Protein AF-A0A424Y226-F1 (afdb_monomer)

Radius of gyration: 17.19 Å; Cα contacts (8 Å, |Δi|>4): 35; chains: 1; bounding box: 28×32×53 Å

Solvent-accessible surface area (backbone atoms only — not comparable to full-atom values): 6488 Å² total; per-residue (Å²): 134,85,90,75,98,47,66,68,62,41,48,53,54,48,52,51,53,62,55,40,78,81,41,92,76,88,84,87,88,82,77,69,88,88,76,45,65,72,56,53,54,52,61,63,42,63,90,48,94,68,86,83,84,81,91,67,102,63,60,67,63,61,50,50,53,53,49,51,53,50,46,29,70,65,66,75,46,83,79,87,80,79,86,47,79,74,65,61,64,64,70,77,73,72,133

pLDDT: mean 81.97, std 15.67, range [35.91, 94.5]

Sequence (95 aa):
MRFYDREVELKILKDMRLQSSHKSRMTFIVGRRRVGKTRLIKEAFSSDNLVYFFVAKKNENLLCEEYCSINEESLGAKIVGQLSSDSLSGMNMFS

Mean predicted aligned error: 8.94 Å

Structure (mmCIF, N/CA/C/O backbone):
data_AF-A0A424Y226-F1
#
_entry.id   AF-A0A424Y226-F1
#
loop_
_atom_site.group_PDB
_atom_site.id
_atom_site.type_symbol
_atom_site.label_atom_id
_atom_site.label_alt_id
_atom_site.label_comp_id
_atom_site.label_asym_id
_atom_site.label_entity_id
_atom_site.label_seq_id
_atom_site.pdbx_PDB_ins_code
_atom_site.Cartn_x
_atom_site.Cartn_y
_atom_site.Cartn_z
_atom_site.occupancy
_atom_site.B_iso_or_equiv
_atom_site.auth_seq_id
_atom_site.auth_comp_id
_atom_site.auth_asym_id
_atom_site.auth_atom_id
_atom_site.pdbx_PDB_model_num
ATOM 1 N N . MET A 1 1 ? -6.006 5.205 -18.803 1.00 55.44 1 MET A N 1
ATOM 2 C CA . MET A 1 1 ? -4.603 5.687 -18.864 1.00 55.44 1 MET A CA 1
ATOM 3 C C . MET A 1 1 ? -3.683 4.540 -18.462 1.00 55.44 1 MET A C 1
ATOM 5 O O . MET A 1 1 ? -3.760 4.130 -17.310 1.00 55.44 1 MET A O 1
ATOM 9 N N . ARG A 1 2 ? -2.880 3.989 -19.381 1.00 65.06 2 ARG A N 1
ATOM 10 C CA . ARG A 1 2 ? -2.006 2.831 -19.099 1.00 65.06 2 ARG A CA 1
ATOM 11 C C . ARG A 1 2 ? -0.857 3.225 -18.153 1.00 65.06 2 ARG A C 1
ATOM 13 O O . ARG A 1 2 ? -0.433 4.381 -18.160 1.00 65.06 2 ARG A O 1
ATOM 20 N N . PHE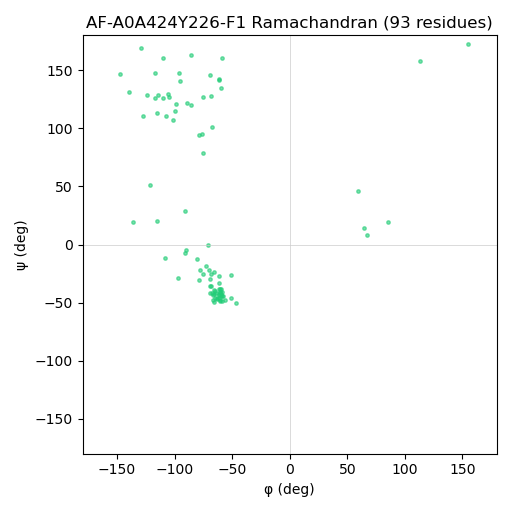 A 1 3 ? -0.437 2.303 -17.290 1.00 74.25 3 PHE A N 1
ATOM 21 C CA . PHE A 1 3 ? 0.723 2.454 -16.410 1.00 74.25 3 PHE A CA 1
ATOM 22 C C . PHE A 1 3 ? 1.959 2.018 -17.205 1.00 74.25 3 PHE A C 1
ATOM 24 O O . PHE A 1 3 ? 1.971 0.909 -17.726 1.00 74.25 3 PHE A O 1
ATOM 31 N N . TYR A 1 4 ? 2.934 2.907 -17.393 1.00 76.62 4 TYR A N 1
ATOM 32 C CA . TYR A 1 4 ? 4.082 2.667 -18.274 1.00 76.62 4 TYR A CA 1
ATOM 33 C C . TYR A 1 4 ? 5.387 2.655 -17.480 1.00 76.62 4 TYR A C 1
ATOM 35 O O . TYR A 1 4 ? 5.525 3.424 -16.527 1.00 76.62 4 TYR A O 1
ATOM 43 N N . ASP A 1 5 ? 6.339 1.844 -17.946 1.00 78.31 5 ASP A N 1
ATOM 44 C CA . ASP A 1 5 ? 7.773 1.946 -17.642 1.00 78.31 5 ASP A CA 1
ATOM 45 C C . ASP A 1 5 ? 8.135 1.844 -16.147 1.00 78.31 5 ASP A C 1
ATOM 47 O O . ASP A 1 5 ? 8.870 2.656 -15.586 1.00 78.31 5 ASP A O 1
ATOM 51 N N . ARG A 1 6 ? 7.539 0.854 -15.471 1.00 88.62 6 ARG A N 1
ATOM 52 C CA . ARG A 1 6 ? 7.740 0.568 -14.036 1.00 88.62 6 ARG A CA 1
ATOM 53 C C . ARG A 1 6 ? 7.909 -0.922 -13.737 1.00 88.62 6 ARG A C 1
ATOM 55 O O . ARG A 1 6 ? 7.697 -1.362 -12.611 1.00 88.62 6 ARG A O 1
ATOM 62 N N . GLU A 1 7 ? 8.250 -1.712 -14.753 1.00 90.56 7 GLU A N 1
ATOM 63 C CA . GLU A 1 7 ? 8.337 -3.175 -14.654 1.00 90.56 7 GLU A CA 1
ATOM 64 C C . GLU A 1 7 ? 9.360 -3.622 -13.604 1.00 90.56 7 GLU A C 1
ATOM 66 O O . GLU A 1 7 ? 9.119 -4.564 -12.847 1.00 90.56 7 GLU A O 1
ATOM 71 N N . VAL A 1 8 ? 10.486 -2.908 -13.510 1.00 92.50 8 VAL A N 1
ATOM 72 C CA . VAL A 1 8 ? 11.540 -3.200 -12.533 1.00 92.50 8 VAL A CA 1
ATOM 73 C C . VAL A 1 8 ? 11.034 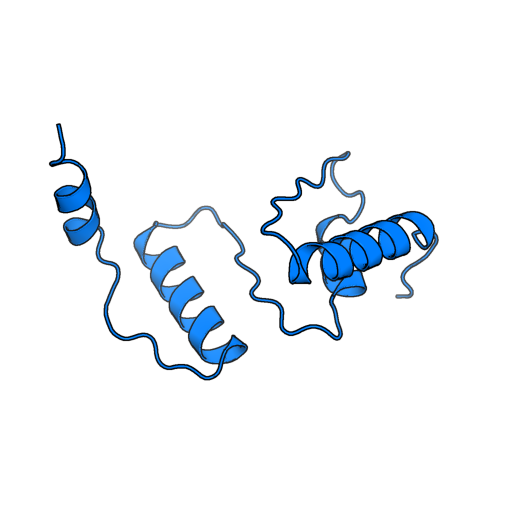-2.960 -11.113 1.00 92.50 8 VAL A C 1
ATOM 75 O O . VAL A 1 8 ? 11.156 -3.836 -10.259 1.00 92.50 8 VAL A O 1
ATOM 78 N N . GLU A 1 9 ? 10.424 -1.805 -10.850 1.00 93.62 9 GLU A N 1
ATOM 79 C CA . GLU A 1 9 ? 9.892 -1.482 -9.529 1.00 93.62 9 GLU A CA 1
ATOM 80 C C . GLU A 1 9 ? 8.730 -2.405 -9.139 1.00 93.62 9 GLU A C 1
ATOM 82 O O . GLU A 1 9 ? 8.659 -2.848 -7.993 1.00 93.62 9 GLU A O 1
ATOM 87 N N . LEU A 1 10 ? 7.850 -2.750 -10.086 1.00 93.19 10 LEU A N 1
ATOM 88 C CA . LEU A 1 10 ? 6.770 -3.715 -9.868 1.00 93.19 10 LEU A CA 1
ATOM 89 C C . LEU A 1 10 ? 7.316 -5.097 -9.496 1.00 93.19 10 LEU A C 1
ATOM 91 O O . LEU A 1 10 ? 6.806 -5.720 -8.564 1.00 93.19 10 LEU A O 1
ATOM 95 N N . LYS A 1 11 ? 8.366 -5.566 -10.180 1.00 94.25 11 LYS A N 1
ATOM 96 C CA . LYS A 1 11 ? 9.023 -6.836 -9.855 1.00 94.25 11 LYS A CA 1
ATOM 97 C C . LYS A 1 11 ? 9.594 -6.821 -8.437 1.00 94.25 11 LYS A C 1
ATOM 99 O O . LYS A 1 11 ? 9.314 -7.730 -7.664 1.00 94.25 11 LYS A O 1
ATOM 104 N N . ILE A 1 12 ? 10.309 -5.755 -8.070 1.00 94.50 12 ILE A N 1
ATOM 105 C CA . ILE A 1 12 ? 10.871 -5.593 -6.721 1.00 94.50 12 ILE A CA 1
ATOM 106 C C . ILE A 1 12 ? 9.768 -5.652 -5.654 1.00 94.50 12 ILE A C 1
ATOM 108 O O . ILE A 1 12 ? 9.923 -6.337 -4.645 1.00 94.50 12 ILE A O 1
ATOM 112 N N . LEU A 1 13 ? 8.640 -4.969 -5.874 1.00 94.19 13 LEU A N 1
ATOM 113 C CA . LEU A 1 13 ? 7.516 -4.967 -4.932 1.00 94.19 13 LEU A CA 1
ATOM 114 C C . LEU A 1 13 ? 6.871 -6.353 -4.783 1.00 94.19 13 LEU A C 1
ATOM 116 O O . LEU A 1 13 ? 6.549 -6.756 -3.662 1.00 94.19 13 LEU A O 1
ATOM 120 N N . LYS A 1 14 ? 6.729 -7.107 -5.880 1.00 92.25 14 LYS A N 1
ATOM 121 C CA . LYS A 1 14 ? 6.219 -8.488 -5.852 1.00 92.25 14 LYS A CA 1
ATOM 122 C C . LYS A 1 14 ? 7.165 -9.433 -5.109 1.00 92.25 14 LYS A C 1
ATOM 124 O O . LYS A 1 14 ? 6.715 -10.212 -4.271 1.00 92.25 14 LYS A O 1
ATOM 129 N N . ASP A 1 15 ? 8.470 -9.309 -5.336 1.00 93.12 15 ASP A N 1
ATOM 130 C CA . ASP A 1 15 ? 9.478 -10.111 -4.637 1.00 93.12 15 ASP A CA 1
ATOM 131 C C . ASP A 1 15 ? 9.486 -9.803 -3.130 1.00 93.12 15 ASP A C 1
ATOM 133 O O . ASP A 1 15 ? 9.534 -10.712 -2.300 1.00 93.12 15 ASP A O 1
ATOM 137 N N . MET A 1 16 ? 9.366 -8.525 -2.748 1.00 92.56 16 MET A N 1
ATOM 138 C CA . MET A 1 16 ? 9.234 -8.121 -1.342 1.00 92.56 16 MET A CA 1
ATOM 139 C C . MET A 1 16 ? 7.986 -8.718 -0.684 1.00 92.56 16 MET A C 1
ATOM 141 O O . MET A 1 16 ? 8.063 -9.167 0.462 1.00 92.56 16 MET A O 1
ATOM 145 N N . ARG A 1 17 ? 6.854 -8.760 -1.399 1.00 91.06 17 ARG A N 1
ATOM 146 C CA . ARG A 1 17 ? 5.620 -9.388 -0.911 1.00 91.06 17 ARG A CA 1
ATOM 147 C C . ARG A 1 17 ? 5.803 -10.881 -0.684 1.00 91.06 17 ARG A C 1
ATOM 149 O O . ARG A 1 17 ? 5.448 -11.360 0.391 1.00 91.06 17 ARG A O 1
ATOM 156 N N . LEU A 1 18 ? 6.412 -11.597 -1.627 1.00 91.50 18 LEU A N 1
ATOM 157 C CA . LEU A 1 18 ? 6.712 -13.018 -1.447 1.00 91.50 18 LEU A CA 1
ATOM 158 C C . LEU A 1 18 ? 7.620 -13.241 -0.232 1.00 91.50 18 LEU A C 1
ATOM 160 O O . LEU A 1 18 ? 7.378 -14.120 0.581 1.00 91.50 18 LEU A O 1
ATOM 164 N N . GLN A 1 19 ? 8.634 -12.401 -0.044 1.00 91.31 19 GLN A N 1
ATOM 165 C CA . GLN A 1 19 ? 9.530 -12.522 1.107 1.00 91.31 19 GLN A CA 1
ATOM 166 C C . GLN A 1 19 ? 8.840 -12.192 2.442 1.00 91.31 19 GLN A C 1
ATOM 168 O O . GLN A 1 19 ? 9.276 -12.671 3.489 1.00 91.31 19 GLN A O 1
ATOM 173 N N . SER A 1 20 ? 7.777 -11.383 2.422 1.00 91.06 20 SER A N 1
ATOM 174 C CA . SER A 1 20 ? 7.026 -11.005 3.625 1.00 91.06 20 SER A CA 1
ATOM 175 C C . SER A 1 20 ? 6.160 -12.135 4.198 1.00 91.06 20 SER A C 1
ATOM 177 O O . SER A 1 20 ? 5.817 -12.087 5.375 1.00 91.06 20 SER A O 1
ATOM 179 N N . SER A 1 21 ? 5.856 -13.185 3.419 1.00 88.62 21 SER A N 1
ATOM 180 C CA . SER A 1 21 ? 5.123 -14.355 3.932 1.00 88.62 21 SER A CA 1
ATOM 181 C C . SER A 1 21 ? 5.957 -15.204 4.895 1.00 88.62 21 SER A C 1
ATOM 183 O O . SER A 1 21 ? 5.402 -15.946 5.699 1.00 88.62 21 SER A O 1
ATOM 185 N N . HIS A 1 22 ? 7.287 -15.103 4.822 1.00 92.00 22 HIS A N 1
ATOM 186 C CA . HIS A 1 22 ? 8.198 -15.888 5.653 1.00 92.00 22 HIS A CA 1
ATOM 187 C C . HIS A 1 22 ? 8.690 -15.129 6.887 1.00 92.00 22 HIS A C 1
ATOM 189 O O . HIS A 1 22 ? 9.030 -15.749 7.893 1.00 92.00 22 HIS A O 1
ATOM 195 N N . LYS A 1 23 ? 8.78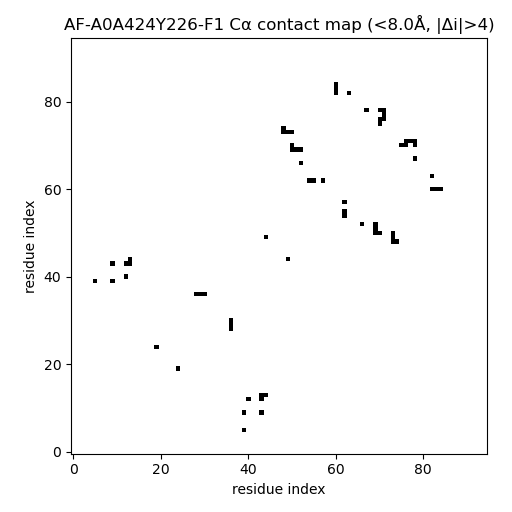3 -13.795 6.812 1.00 92.00 23 LYS A N 1
ATOM 196 C CA . LYS A 1 23 ? 9.260 -12.927 7.898 1.00 92.00 23 LYS A CA 1
ATOM 197 C C . LYS A 1 23 ? 8.541 -11.585 7.847 1.00 92.00 23 LYS A C 1
ATOM 199 O O . LYS A 1 23 ? 8.278 -11.079 6.762 1.00 92.00 23 LYS A O 1
ATOM 204 N N . SER A 1 24 ? 8.307 -10.975 9.011 1.00 90.31 24 SER A N 1
ATOM 205 C CA . SER A 1 24 ? 7.788 -9.604 9.080 1.00 90.31 24 SER A CA 1
ATOM 206 C C . SER A 1 24 ? 8.749 -8.629 8.394 1.00 90.31 24 SER A C 1
ATOM 208 O O . SER A 1 24 ? 9.968 -8.711 8.577 1.00 90.31 24 SER A O 1
ATOM 210 N N . ARG A 1 25 ? 8.207 -7.722 7.574 1.00 89.69 25 ARG A N 1
ATOM 211 C CA . ARG A 1 25 ? 8.983 -6.747 6.800 1.00 89.69 25 ARG A CA 1
ATOM 212 C C . ARG A 1 25 ? 8.300 -5.392 6.792 1.00 89.69 25 ARG A C 1
ATOM 214 O O . ARG A 1 25 ? 7.135 -5.277 6.428 1.00 89.69 25 ARG A O 1
ATOM 221 N N . MET A 1 26 ? 9.077 -4.358 7.089 1.00 92.69 26 MET A N 1
ATOM 222 C CA . MET A 1 26 ? 8.689 -2.967 6.896 1.00 92.69 26 MET A CA 1
ATOM 223 C C . MET A 1 26 ? 9.433 -2.408 5.681 1.00 92.69 26 MET A C 1
ATOM 225 O O . MET A 1 26 ? 10.651 -2.551 5.584 1.00 92.69 26 MET A O 1
ATOM 229 N N . THR A 1 27 ? 8.709 -1.788 4.748 1.00 92.06 27 THR A N 1
ATOM 230 C CA . THR A 1 27 ? 9.285 -1.237 3.511 1.00 92.06 27 THR A CA 1
ATOM 231 C C . THR A 1 27 ? 8.956 0.242 3.390 1.00 92.06 27 THR A C 1
ATOM 233 O O . THR A 1 27 ? 7.793 0.633 3.455 1.00 92.06 27 THR A O 1
ATOM 236 N N . PHE A 1 28 ? 9.980 1.059 3.154 1.00 93.12 28 PHE A N 1
ATOM 237 C CA . PHE A 1 28 ? 9.830 2.488 2.897 1.00 93.12 28 PHE A CA 1
ATOM 238 C C . PHE A 1 28 ? 10.032 2.773 1.410 1.00 93.12 28 PHE A C 1
ATOM 240 O O . PHE A 1 28 ? 11.056 2.411 0.835 1.00 93.12 28 PHE A O 1
ATOM 247 N N . ILE A 1 29 ? 9.068 3.452 0.785 1.00 92.25 29 ILE A N 1
ATOM 248 C CA . ILE A 1 29 ? 9.138 3.826 -0.632 1.00 92.25 29 ILE A CA 1
ATOM 249 C C . ILE A 1 29 ? 9.378 5.329 -0.731 1.00 92.25 29 ILE A C 1
ATOM 251 O O . ILE A 1 29 ? 8.505 6.147 -0.428 1.00 92.25 29 ILE A O 1
ATOM 255 N N . VAL A 1 30 ? 10.572 5.697 -1.187 1.00 93.38 30 VAL A N 1
ATOM 256 C CA . VAL A 1 30 ? 11.031 7.086 -1.292 1.00 93.38 30 VAL A CA 1
ATOM 257 C C . VAL A 1 30 ? 11.138 7.534 -2.749 1.00 93.38 30 VAL A C 1
ATOM 259 O O . VAL A 1 30 ? 11.166 6.729 -3.673 1.00 93.38 30 VAL A O 1
ATOM 262 N N . GLY A 1 31 ? 11.147 8.848 -2.978 1.00 93.12 31 GLY A N 1
ATOM 263 C CA . GLY A 1 31 ? 11.312 9.424 -4.315 1.00 93.12 31 GLY A CA 1
ATOM 264 C C . GLY A 1 31 ? 10.707 10.818 -4.435 1.00 93.12 31 GLY A C 1
ATOM 265 O O . GLY A 1 31 ? 9.984 11.274 -3.543 1.00 93.12 31 GLY A O 1
ATOM 266 N N . ARG A 1 32 ? 10.948 11.489 -5.567 1.00 92.94 32 ARG A N 1
ATOM 267 C CA . ARG A 1 32 ? 10.512 12.875 -5.819 1.00 92.94 32 ARG A CA 1
ATOM 268 C C . ARG A 1 32 ? 8.986 13.045 -5.719 1.00 92.94 32 ARG A C 1
ATOM 270 O O . ARG A 1 32 ? 8.201 12.091 -5.795 1.00 92.94 32 ARG A O 1
ATOM 277 N N . ARG A 1 33 ? 8.534 14.288 -5.535 1.00 91.00 33 ARG A N 1
ATOM 278 C CA . ARG A 1 33 ? 7.103 14.632 -5.567 1.00 91.00 33 ARG A CA 1
ATOM 279 C C . ARG A 1 33 ? 6.532 14.304 -6.959 1.00 91.00 33 ARG A C 1
ATOM 281 O O . ARG A 1 33 ? 7.208 14.504 -7.956 1.00 91.00 33 ARG A O 1
ATOM 288 N N . ARG A 1 34 ? 5.290 13.806 -7.017 1.00 88.31 34 ARG A N 1
ATOM 289 C CA . ARG A 1 34 ? 4.530 13.474 -8.250 1.00 88.31 34 ARG A CA 1
ATOM 290 C C . ARG A 1 34 ? 5.036 12.316 -9.127 1.00 88.31 34 ARG A C 1
ATOM 292 O O . ARG A 1 34 ? 4.423 12.059 -10.1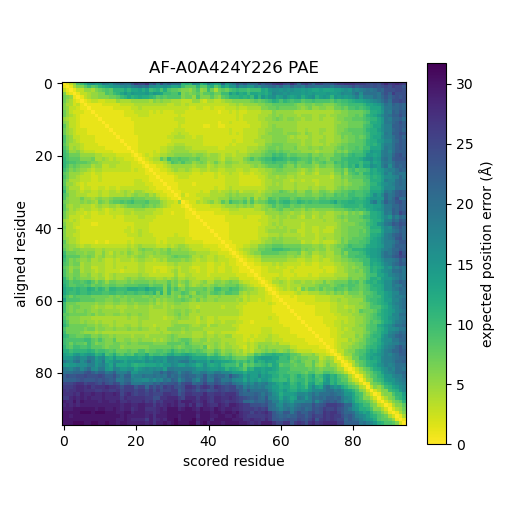49 1.00 88.31 34 ARG A O 1
ATOM 299 N N . VAL A 1 35 ? 6.024 11.530 -8.701 1.00 90.00 35 VAL A N 1
ATOM 300 C CA . VAL A 1 35 ? 6.490 10.349 -9.473 1.00 90.00 35 VAL A CA 1
ATOM 301 C C . VAL A 1 35 ? 5.516 9.158 -9.496 1.00 90.00 35 VAL A C 1
ATOM 303 O O . VAL A 1 35 ? 5.807 8.136 -10.100 1.00 90.00 35 VAL A O 1
ATOM 306 N N . GLY A 1 36 ? 4.362 9.262 -8.827 1.00 91.12 36 GLY A N 1
ATOM 307 C CA . GLY A 1 36 ? 3.324 8.227 -8.881 1.00 91.12 36 GLY A CA 1
ATOM 308 C C . GLY A 1 36 ? 3.481 7.067 -7.892 1.00 91.12 36 GLY A C 1
ATOM 309 O O . GLY A 1 36 ? 2.835 6.047 -8.087 1.00 91.12 36 GLY A O 1
ATOM 310 N N . LYS A 1 37 ? 4.262 7.218 -6.811 1.00 93.81 37 LYS A N 1
ATOM 311 C CA . LYS A 1 37 ? 4.495 6.168 -5.789 1.00 93.81 37 LYS A CA 1
ATOM 312 C C . LYS A 1 37 ? 3.214 5.467 -5.315 1.00 93.81 37 LYS A C 1
ATOM 314 O O . LYS A 1 37 ? 3.129 4.250 -5.349 1.00 93.81 37 LYS A O 1
ATOM 319 N N . THR A 1 38 ? 2.193 6.233 -4.926 1.00 91.44 38 THR A N 1
ATOM 320 C CA . THR A 1 38 ? 0.912 5.671 -4.465 1.00 91.44 38 THR A CA 1
ATOM 321 C C . THR A 1 38 ? 0.229 4.838 -5.546 1.00 91.44 38 THR A C 1
ATOM 323 O O . THR A 1 38 ? -0.339 3.795 -5.246 1.00 91.44 38 THR A O 1
ATOM 326 N N . ARG A 1 39 ? 0.300 5.276 -6.808 1.00 91.50 39 ARG A N 1
ATOM 327 C CA . ARG A 1 39 ? -0.273 4.538 -7.936 1.00 91.50 39 ARG A CA 1
ATOM 328 C C . ARG A 1 39 ? 0.503 3.250 -8.208 1.00 91.50 39 ARG A C 1
ATOM 330 O O . ARG A 1 39 ? -0.129 2.228 -8.411 1.00 91.50 39 ARG A O 1
ATOM 337 N N . LEU A 1 40 ? 1.834 3.297 -8.148 1.00 92.44 40 LEU A N 1
ATOM 338 C CA . LEU A 1 40 ? 2.697 2.121 -8.290 1.00 92.44 40 LEU A CA 1
ATOM 339 C C . LEU A 1 40 ? 2.351 1.031 -7.268 1.00 92.44 40 LEU A C 1
ATOM 341 O O . LEU A 1 40 ? 2.191 -0.119 -7.647 1.00 92.44 40 LEU A O 1
ATOM 345 N N . ILE A 1 41 ? 2.198 1.400 -5.993 1.00 92.56 41 ILE A N 1
ATOM 346 C CA . ILE A 1 41 ? 1.856 0.454 -4.917 1.00 92.56 41 ILE A CA 1
ATOM 347 C C . ILE A 1 41 ? 0.479 -0.171 -5.162 1.00 92.56 41 ILE A C 1
ATOM 349 O O . ILE A 1 41 ? 0.337 -1.386 -5.081 1.00 92.56 41 ILE A O 1
ATOM 353 N N . LYS A 1 42 ? -0.525 0.654 -5.491 1.00 90.31 42 LYS A N 1
ATOM 354 C CA . LYS A 1 42 ? -1.882 0.168 -5.784 1.00 90.31 42 LYS A CA 1
ATOM 355 C C . LYS A 1 42 ? -1.910 -0.769 -6.989 1.00 90.31 42 LYS A C 1
ATOM 357 O O . LYS A 1 42 ? -2.638 -1.747 -6.959 1.00 90.31 42 LYS A O 1
ATOM 362 N N . GLU A 1 43 ? -1.116 -0.487 -8.019 1.00 91.25 43 GLU A N 1
ATOM 363 C CA . GLU A 1 43 ? -0.993 -1.360 -9.188 1.00 91.25 43 GLU A CA 1
ATOM 364 C C . GLU A 1 43 ? -0.324 -2.693 -8.816 1.00 91.25 43 GLU A C 1
ATOM 366 O O . GLU A 1 43 ? -0.848 -3.757 -9.142 1.00 91.25 43 GLU A O 1
ATOM 371 N N . ALA A 1 44 ? 0.799 -2.640 -8.086 1.00 91.56 44 ALA A N 1
ATOM 372 C CA . ALA A 1 44 ? 1.598 -3.816 -7.735 1.00 91.56 44 ALA A CA 1
ATOM 373 C C . ALA A 1 44 ? 0.832 -4.840 -6.889 1.00 91.56 44 ALA A C 1
ATOM 375 O O . ALA A 1 44 ? 1.074 -6.037 -7.029 1.00 91.56 44 ALA A O 1
ATOM 376 N N . PHE A 1 45 ? -0.079 -4.357 -6.043 1.00 91.56 45 PHE A N 1
ATOM 377 C CA . PHE A 1 45 ? -0.864 -5.160 -5.103 1.00 91.56 45 PHE A CA 1
ATOM 378 C C . PHE A 1 45 ? -2.364 -5.138 -5.421 1.00 91.56 45 PHE A C 1
ATOM 380 O O . PHE A 1 45 ? -3.179 -5.410 -4.550 1.00 91.56 45 PHE A O 1
ATOM 387 N N . SER A 1 46 ? -2.746 -4.801 -6.656 1.00 88.69 46 SER A N 1
ATOM 388 C CA . SER A 1 46 ? -4.156 -4.705 -7.072 1.00 88.69 46 SER A CA 1
ATOM 389 C C . SER A 1 46 ? -4.926 -6.026 -6.955 1.00 88.69 46 SER A C 1
ATOM 391 O O . SER A 1 46 ? -6.139 -6.008 -6.774 1.00 88.69 46 SER A O 1
ATOM 393 N N . SER A 1 47 ? -4.228 -7.159 -7.048 1.00 86.31 47 SER A N 1
ATOM 394 C CA . SER A 1 47 ? -4.775 -8.509 -6.865 1.00 86.31 47 SER A CA 1
ATOM 395 C C . SER A 1 47 ? -4.699 -9.023 -5.426 1.00 86.31 47 SER A C 1
ATOM 397 O O . SER A 1 47 ? -5.203 -10.109 -5.148 1.00 86.31 47 SER A O 1
ATOM 399 N N . ASP A 1 48 ? -4.034 -8.294 -4.529 1.00 86.19 48 ASP A N 1
ATOM 400 C CA . ASP A 1 48 ? -3.835 -8.717 -3.148 1.00 86.19 48 ASP A CA 1
ATOM 401 C C . ASP A 1 48 ? -4.898 -8.093 -2.241 1.00 86.19 48 ASP A C 1
ATOM 403 O O . ASP A 1 48 ? -5.279 -6.934 -2.408 1.00 86.19 48 ASP A O 1
ATOM 407 N N . ASN A 1 49 ? -5.291 -8.818 -1.191 1.00 84.19 49 ASN A N 1
ATOM 408 C CA . ASN A 1 49 ? -6.028 -8.216 -0.082 1.00 84.19 49 ASN A CA 1
ATOM 409 C C . ASN A 1 49 ? -5.090 -7.250 0.658 1.00 84.19 49 ASN A C 1
ATOM 411 O O . ASN A 1 49 ? -4.210 -7.671 1.417 1.00 84.19 49 ASN A O 1
ATOM 415 N N . LEU A 1 50 ? -5.243 -5.955 0.377 1.00 86.25 50 LEU A N 1
ATOM 416 C CA . LEU A 1 50 ? -4.438 -4.868 0.921 1.00 86.25 50 LEU A CA 1
ATOM 417 C C . LEU A 1 50 ? -5.317 -3.939 1.758 1.00 86.25 50 LEU A C 1
ATOM 419 O O . LEU A 1 50 ? -6.279 -3.365 1.256 1.00 86.25 50 LEU A O 1
ATOM 423 N N . VAL A 1 51 ? -4.907 -3.703 3.001 1.00 88.69 51 VAL A N 1
ATOM 424 C CA . VAL A 1 51 ? -5.466 -2.633 3.829 1.00 88.69 51 VAL A CA 1
ATOM 425 C C . VAL A 1 51 ? -4.668 -1.354 3.579 1.00 88.69 51 VAL A C 1
ATOM 427 O O . VAL A 1 51 ? -3.450 -1.323 3.765 1.00 88.69 51 VAL A O 1
ATOM 430 N N . TYR A 1 52 ? -5.342 -0.292 3.134 1.00 90.50 52 TYR A N 1
ATOM 431 C CA . TYR A 1 52 ? -4.712 0.987 2.807 1.00 90.50 52 TYR A CA 1
ATOM 432 C C . TYR A 1 52 ? -5.190 2.105 3.734 1.00 90.50 52 TYR A C 1
ATOM 434 O O . TYR A 1 52 ? -6.328 2.557 3.635 1.00 90.50 52 TYR A O 1
ATOM 442 N N . PHE A 1 53 ? -4.286 2.621 4.567 1.00 91.06 53 PHE A N 1
ATOM 443 C CA . PHE A 1 53 ? -4.553 3.779 5.418 1.00 91.06 53 PHE A CA 1
ATOM 444 C C . PHE A 1 53 ? -4.000 5.060 4.797 1.00 91.06 53 PHE A C 1
ATOM 446 O O . PHE A 1 53 ? -2.799 5.191 4.540 1.00 91.06 53 PHE A O 1
ATOM 453 N N . PHE A 1 54 ? -4.885 6.028 4.561 1.00 91.06 54 PHE A N 1
ATOM 454 C CA . PHE A 1 54 ? -4.505 7.362 4.117 1.00 91.06 54 PHE A CA 1
ATOM 455 C C . PHE A 1 54 ? -4.531 8.342 5.287 1.00 91.06 54 PHE A C 1
ATOM 457 O O . PHE A 1 54 ? -5.592 8.771 5.732 1.00 91.06 54 PHE A O 1
ATOM 464 N N . VAL A 1 55 ? -3.346 8.746 5.741 1.00 89.69 55 VAL A N 1
ATOM 465 C CA . VAL A 1 55 ? -3.200 9.711 6.834 1.00 89.69 55 VAL A CA 1
ATOM 466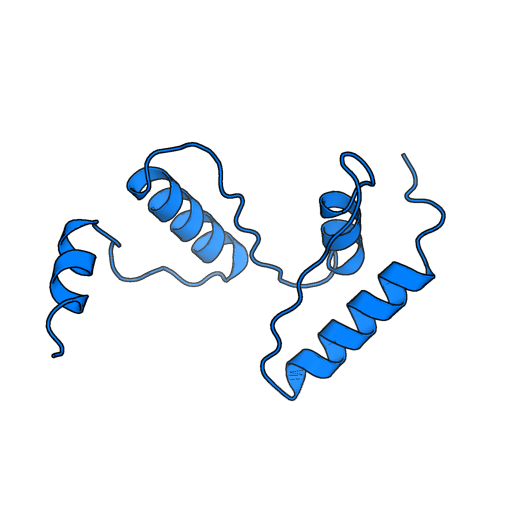 C C . VAL A 1 55 ? -3.423 11.129 6.302 1.00 89.69 55 VAL A C 1
ATOM 468 O O . VAL A 1 55 ? -2.514 11.768 5.765 1.00 89.69 55 VAL A O 1
ATOM 471 N N . ALA A 1 56 ? -4.656 11.616 6.422 1.00 88.88 56 ALA A N 1
ATOM 472 C CA . ALA A 1 56 ? -5.020 12.997 6.120 1.00 88.88 56 ALA A CA 1
ATOM 473 C C . ALA A 1 56 ? -4.775 13.921 7.327 1.00 88.88 56 ALA A C 1
ATOM 475 O O . ALA A 1 56 ? -4.689 13.472 8.467 1.00 88.88 56 ALA A O 1
ATOM 476 N N . LYS A 1 57 ? -4.728 15.240 7.096 1.00 90.75 57 LYS A N 1
ATOM 477 C CA . LYS A 1 57 ? -4.729 16.236 8.181 1.00 90.75 57 LYS A CA 1
ATOM 478 C C . LYS A 1 57 ? -6.145 16.351 8.767 1.00 90.75 57 LYS A C 1
ATOM 480 O O . LYS A 1 57 ? -6.888 17.260 8.408 1.00 90.75 57 LYS A O 1
ATOM 485 N N . LYS A 1 58 ? -6.520 15.391 9.611 1.00 88.12 58 LYS A N 1
ATOM 486 C CA . LYS A 1 58 ? -7.795 15.304 10.342 1.00 88.12 58 LYS A CA 1
ATOM 487 C C . LYS A 1 58 ? -7.516 15.058 11.828 1.00 88.12 58 LYS A C 1
ATOM 489 O O . LYS A 1 58 ? -6.374 14.799 12.202 1.00 88.12 58 LYS A O 1
ATOM 494 N N . ASN A 1 59 ? -8.550 15.168 12.662 1.00 88.31 59 ASN A N 1
ATOM 495 C CA . ASN A 1 59 ? -8.469 14.743 14.060 1.00 88.31 59 ASN A CA 1
ATOM 496 C C . ASN A 1 59 ? -8.177 13.231 14.117 1.00 88.31 59 ASN A C 1
ATOM 498 O O . ASN A 1 59 ? -8.701 12.481 13.294 1.00 88.31 59 ASN A O 1
ATOM 502 N N . GLU A 1 60 ? -7.352 12.807 15.072 1.00 87.69 60 GLU A N 1
ATOM 503 C CA . GLU A 1 60 ? -7.005 11.404 15.310 1.00 87.69 60 GLU A CA 1
ATOM 504 C C . GLU A 1 60 ? -8.245 10.513 15.424 1.00 87.69 60 GLU A C 1
ATOM 506 O O . GLU A 1 60 ? -8.316 9.504 14.730 1.00 87.69 60 GLU A O 1
ATOM 511 N N . ASN A 1 61 ? -9.262 10.933 16.186 1.00 86.62 61 ASN A N 1
ATOM 512 C CA . ASN A 1 61 ? -10.482 10.142 16.382 1.00 86.62 61 ASN A CA 1
ATOM 513 C C . ASN A 1 61 ? -11.187 9.835 15.049 1.00 86.62 61 ASN A C 1
ATOM 515 O O . ASN A 1 61 ? -11.592 8.703 14.806 1.00 86.62 61 ASN A O 1
ATOM 519 N N . LEU A 1 62 ? -11.241 10.816 14.139 1.00 87.88 62 LEU A N 1
ATOM 520 C CA . LEU A 1 62 ? -11.824 10.632 12.805 1.00 87.88 62 LEU A CA 1
ATOM 521 C C . LEU A 1 62 ? -10.982 9.687 11.935 1.00 87.88 62 LEU A C 1
ATOM 523 O O . LEU A 1 62 ? -11.532 8.926 11.146 1.00 87.88 62 LEU A O 1
ATOM 527 N N . LEU A 1 63 ? -9.650 9.720 12.064 1.00 88.44 63 LEU A N 1
ATOM 528 C CA . LEU A 1 63 ? -8.776 8.776 11.361 1.00 88.44 63 LEU A CA 1
ATOM 529 C C . LEU A 1 63 ? -8.967 7.352 11.891 1.00 88.44 63 LEU A C 1
ATOM 531 O O . LEU A 1 63 ? -9.033 6.420 11.097 1.00 88.44 63 LEU A O 1
ATOM 535 N N . CYS A 1 64 ? -9.079 7.182 13.209 1.00 88.12 64 CYS A N 1
ATOM 536 C CA . CYS A 1 64 ? -9.332 5.885 13.832 1.00 88.12 64 CYS A CA 1
ATOM 537 C C . CYS A 1 64 ? -10.670 5.294 13.382 1.00 88.12 64 CYS A C 1
ATOM 539 O O . CYS A 1 64 ? -10.707 4.131 12.989 1.00 88.12 64 CYS A O 1
ATOM 541 N N . GLU A 1 65 ? -11.741 6.091 13.373 1.00 88.00 65 GLU A N 1
ATOM 542 C CA . GLU A 1 65 ? -13.048 5.670 12.856 1.00 88.00 65 GLU A CA 1
ATOM 543 C C . GLU A 1 65 ? -12.961 5.240 11.383 1.00 88.00 65 GLU A C 1
ATOM 545 O O . GLU A 1 65 ? -13.387 4.135 11.040 1.00 88.00 65 GLU A O 1
ATOM 550 N N . GLU A 1 66 ? -12.326 6.053 10.528 1.00 89.19 66 GLU A N 1
ATOM 551 C CA . GLU A 1 66 ? -12.115 5.732 9.109 1.00 89.19 66 GLU A CA 1
ATOM 552 C C . GLU A 1 66 ? -11.320 4.429 8.926 1.00 89.19 66 GLU A C 1
ATOM 554 O O . GLU A 1 66 ? -11.679 3.585 8.105 1.00 89.19 66 GLU A O 1
ATOM 559 N N . TYR A 1 67 ? -10.250 4.229 9.697 1.00 89.81 67 TYR A N 1
ATOM 560 C CA . TYR A 1 67 ? -9.424 3.024 9.606 1.00 89.81 67 TYR A CA 1
ATOM 561 C C . TYR A 1 67 ? -10.147 1.783 10.116 1.00 89.81 67 TYR A C 1
ATOM 563 O O . TYR A 1 67 ? -9.970 0.710 9.538 1.00 89.81 67 TYR A O 1
ATOM 571 N N . CYS A 1 68 ? -10.978 1.912 11.153 1.00 88.12 68 CYS A N 1
ATOM 572 C CA . CYS A 1 68 ? -11.829 0.821 11.608 1.00 88.12 68 CYS A CA 1
ATOM 573 C C . CYS A 1 68 ? -12.787 0.384 10.496 1.00 88.12 68 CYS A C 1
ATOM 575 O O . CYS A 1 68 ? -12.817 -0.797 10.162 1.00 88.12 68 CYS A O 1
ATOM 577 N N . SER A 1 69 ? -13.479 1.326 9.848 1.00 87.88 69 SER A N 1
ATOM 578 C CA . SER A 1 69 ? -14.360 1.004 8.718 1.00 87.88 69 SER A CA 1
ATOM 579 C C . SER A 1 69 ? -13.608 0.338 7.558 1.00 87.88 69 SER A C 1
ATOM 581 O O . SER A 1 69 ? -14.062 -0.680 7.041 1.00 87.88 69 SER A O 1
ATOM 583 N N . ILE A 1 70 ? -12.423 0.848 7.191 1.00 89.25 70 ILE A N 1
ATOM 584 C CA . ILE A 1 70 ? -11.586 0.259 6.128 1.00 89.25 70 ILE A CA 1
ATOM 585 C C . ILE A 1 70 ? -11.172 -1.177 6.475 1.00 89.25 70 ILE A C 1
ATOM 587 O O . ILE A 1 70 ? -11.164 -2.044 5.601 1.00 89.25 70 ILE A O 1
ATOM 591 N N . ASN A 1 71 ? -10.813 -1.440 7.732 1.00 87.25 71 ASN A N 1
ATOM 592 C CA . ASN A 1 71 ? -10.440 -2.775 8.191 1.00 87.25 71 ASN A CA 1
ATOM 593 C C . ASN A 1 71 ? -11.616 -3.752 8.123 1.00 87.25 71 ASN A C 1
ATOM 595 O O . ASN A 1 71 ? -11.438 -4.861 7.623 1.00 87.25 71 ASN A O 1
ATOM 599 N N . GLU A 1 72 ? -12.798 -3.353 8.598 1.00 87.69 72 GLU A N 1
ATOM 600 C CA . GLU A 1 72 ? -13.993 -4.202 8.556 1.00 87.69 72 GLU A CA 1
ATOM 601 C C . GLU A 1 72 ? -14.376 -4.556 7.114 1.00 87.69 72 GLU A C 1
ATOM 603 O O . GLU A 1 72 ? -14.638 -5.722 6.817 1.00 87.69 72 GLU A O 1
ATOM 608 N N . GLU A 1 73 ? -14.323 -3.579 6.202 1.00 86.06 73 GLU A N 1
ATOM 609 C CA . GLU A 1 73 ? -14.600 -3.780 4.776 1.00 86.06 73 GLU A CA 1
ATOM 610 C C . GLU A 1 73 ? -13.546 -4.672 4.101 1.00 86.06 73 GLU A C 1
ATOM 612 O O . GLU A 1 73 ? -13.885 -5.582 3.346 1.00 86.06 73 GLU A O 1
ATOM 617 N N . SER A 1 74 ? -12.261 -4.447 4.391 1.00 85.12 74 SER A N 1
ATOM 618 C CA . SER A 1 74 ? -11.159 -5.145 3.713 1.00 85.12 74 SER A CA 1
ATOM 619 C C . SER A 1 74 ? -10.920 -6.563 4.238 1.00 85.12 74 SER A C 1
ATOM 621 O O . SER A 1 74 ? -10.435 -7.419 3.498 1.00 85.12 74 SER A O 1
ATOM 623 N N . LEU A 1 75 ? -11.199 -6.814 5.521 1.00 83.69 75 LEU A N 1
ATOM 624 C CA . LEU A 1 75 ? -10.895 -8.082 6.196 1.00 83.69 75 LEU A CA 1
ATOM 625 C C . LEU A 1 75 ? -12.146 -8.921 6.486 1.00 83.69 75 LEU A C 1
ATOM 627 O O . LEU A 1 75 ? -12.009 -10.085 6.861 1.00 83.69 75 LEU A O 1
ATOM 631 N N . GLY A 1 76 ? -13.351 -8.358 6.340 1.00 78.38 76 GLY A N 1
ATOM 632 C CA . GLY A 1 76 ? -14.614 -9.043 6.640 1.00 78.38 76 GLY A CA 1
ATOM 633 C C . GLY A 1 76 ? -14.785 -9.413 8.118 1.00 78.38 76 GLY A C 1
ATOM 634 O O . GLY A 1 76 ? -15.643 -10.226 8.461 1.00 78.38 76 GLY A O 1
ATOM 635 N N . ALA A 1 77 ? -13.958 -8.847 8.998 1.00 75.19 77 ALA A N 1
ATOM 636 C CA . ALA A 1 77 ? -13.969 -9.097 10.429 1.00 75.19 77 ALA A CA 1
ATOM 637 C C . ALA A 1 77 ? -14.481 -7.853 11.150 1.00 75.19 77 ALA A C 1
ATOM 639 O O . ALA A 1 77 ? -13.945 -6.765 10.961 1.00 75.19 77 ALA A O 1
ATOM 640 N N . LYS A 1 78 ? -15.503 -8.024 11.992 1.00 73.31 78 LYS A N 1
ATOM 641 C CA . LYS A 1 78 ? -16.029 -6.939 12.821 1.00 73.31 78 LYS A CA 1
ATOM 642 C C . LYS A 1 78 ? -14.993 -6.557 13.874 1.00 73.31 78 LYS A C 1
ATOM 644 O O . LYS A 1 78 ? -14.525 -7.425 14.616 1.00 73.31 78 LYS A O 1
ATOM 649 N N . ILE A 1 79 ? -14.657 -5.276 13.964 1.00 75.56 79 ILE A N 1
ATOM 650 C CA . ILE A 1 79 ? -13.759 -4.789 15.004 1.00 75.56 79 ILE A CA 1
ATOM 651 C C . ILE A 1 79 ? -14.539 -4.734 16.314 1.00 75.56 79 ILE A C 1
ATOM 653 O O . ILE A 1 79 ? -15.624 -4.160 16.411 1.00 75.56 79 ILE A O 1
ATOM 657 N N . VAL A 1 80 ? -13.984 -5.371 17.343 1.00 72.25 80 VAL A N 1
ATOM 658 C CA . VAL A 1 80 ? -14.538 -5.347 18.695 1.00 72.25 80 VAL A CA 1
ATOM 659 C C . VAL A 1 80 ? -13.756 -4.319 19.506 1.00 72.25 80 VAL A C 1
ATOM 661 O O . VAL A 1 80 ? -12.567 -4.501 19.752 1.00 72.25 80 VAL A O 1
ATOM 664 N N . GLY A 1 81 ? -14.435 -3.248 19.920 1.00 67.06 81 GLY A N 1
ATOM 665 C CA . GLY A 1 81 ? -13.861 -2.145 20.698 1.00 67.06 81 GLY A CA 1
ATOM 666 C C . GLY A 1 81 ? -13.805 -0.825 19.924 1.00 67.06 81 GLY A C 1
ATOM 667 O O . GLY A 1 81 ? -13.841 -0.804 18.697 1.00 67.06 81 GLY A O 1
ATOM 668 N N . GLN A 1 82 ? -13.738 0.288 20.655 1.00 62.88 82 GLN A N 1
ATOM 669 C CA . GLN A 1 82 ? -13.513 1.623 20.101 1.00 62.88 82 GLN A CA 1
ATOM 670 C C . GLN A 1 82 ? -12.170 2.143 20.604 1.00 62.88 82 GLN A C 1
ATOM 672 O O . GLN A 1 82 ? -11.910 2.140 21.806 1.00 62.88 82 GLN A O 1
ATOM 677 N N . LEU A 1 83 ? -11.329 2.595 19.676 1.00 63.94 83 LEU A N 1
ATOM 678 C CA . LEU A 1 83 ? -10.122 3.342 20.003 1.00 63.94 83 LEU A CA 1
ATOM 679 C C . LEU A 1 83 ? -10.550 4.766 20.365 1.00 63.94 83 LEU A C 1
ATOM 681 O O . LEU A 1 83 ? -10.769 5.593 19.485 1.00 63.94 83 LEU A O 1
ATOM 685 N N . SER A 1 84 ? -10.731 5.032 21.657 1.00 58.00 84 SER A N 1
ATOM 686 C CA . SER A 1 84 ? -10.890 6.391 22.173 1.00 58.00 84 SER A CA 1
ATOM 687 C C . SER A 1 84 ? -9.535 6.914 22.646 1.00 58.00 84 SER A C 1
ATOM 689 O O . SER A 1 84 ? -8.759 6.177 23.258 1.00 58.00 84 SER A O 1
ATOM 691 N N . SER A 1 85 ? -9.247 8.193 22.402 1.00 56.28 85 SER A N 1
ATOM 692 C CA . SER A 1 85 ? -8.030 8.875 22.876 1.00 56.28 85 SER A CA 1
ATOM 693 C C . SER A 1 85 ? -7.778 8.700 24.384 1.00 56.28 85 SER A C 1
ATOM 695 O O . SER A 1 85 ? -6.631 8.683 24.828 1.00 56.28 85 SER A O 1
ATOM 697 N N . ASP A 1 86 ? -8.835 8.480 25.169 1.00 54.41 86 ASP A N 1
ATOM 698 C CA . ASP A 1 86 ? -8.748 8.242 26.613 1.00 54.41 86 ASP A CA 1
ATOM 699 C C . ASP A 1 86 ? -8.103 6.889 26.957 1.00 54.41 86 ASP A C 1
ATOM 701 O O . ASP A 1 86 ? -7.411 6.771 27.969 1.00 54.41 86 ASP A O 1
ATOM 705 N N . SER A 1 87 ? -8.246 5.878 26.093 1.00 50.38 87 SER A N 1
ATOM 706 C CA . SER A 1 87 ?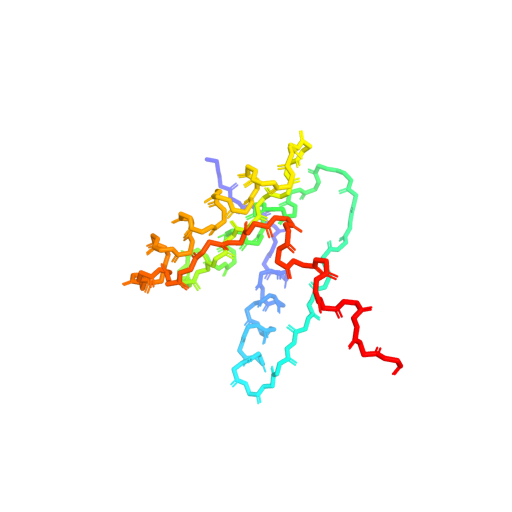 -7.678 4.537 26.302 1.00 50.38 87 SER A CA 1
ATOM 707 C C . SER A 1 87 ? -6.163 4.460 26.055 1.00 50.38 87 SER A C 1
ATOM 709 O O . SER A 1 87 ? -5.480 3.646 26.677 1.00 50.38 87 SER A O 1
ATOM 711 N N . LEU A 1 88 ? -5.605 5.355 25.228 1.00 49.25 88 LEU A N 1
ATOM 712 C CA . LEU A 1 88 ? -4.159 5.450 24.970 1.00 49.25 88 LEU A CA 1
ATOM 713 C C . LEU A 1 88 ? -3.400 6.161 26.100 1.00 49.25 88 LEU A C 1
ATOM 715 O O . LEU A 1 88 ? -2.207 5.918 26.287 1.00 49.25 88 LEU A O 1
ATOM 719 N N . SER A 1 89 ? -4.087 6.979 26.907 1.00 48.09 89 SER A N 1
ATOM 720 C CA . SER A 1 89 ? -3.491 7.605 28.096 1.00 48.09 89 SER A CA 1
ATOM 721 C C . SER A 1 89 ? -3.111 6.584 29.184 1.00 48.09 89 SER A C 1
ATOM 723 O O . SER A 1 89 ? -2.181 6.821 29.953 1.00 48.09 89 SER A O 1
ATOM 725 N N . GLY A 1 90 ? -3.756 5.410 29.193 1.00 43.38 90 GLY A N 1
ATOM 726 C CA . GLY A 1 90 ? -3.464 4.308 30.115 1.00 43.38 90 GLY A CA 1
ATOM 727 C C . GLY A 1 90 ? -2.262 3.434 29.731 1.00 43.38 90 GLY A C 1
ATOM 728 O O . GLY A 1 90 ? -1.794 2.662 30.562 1.00 43.38 90 GLY A O 1
ATOM 729 N N . MET A 1 91 ? -1.729 3.549 28.506 1.00 43.72 91 MET A N 1
ATOM 730 C CA . MET A 1 91 ? -0.556 2.774 28.057 1.00 43.72 91 MET A CA 1
ATOM 731 C C . MET A 1 91 ? 0.790 3.470 28.323 1.00 43.72 91 MET A C 1
ATOM 733 O O . MET A 1 91 ? 1.830 2.842 28.155 1.00 43.72 91 MET A O 1
ATOM 737 N N . ASN A 1 92 ? 0.786 4.710 28.832 1.00 41.16 92 ASN A N 1
ATOM 738 C CA . ASN A 1 92 ? 1.972 5.389 29.382 1.00 41.16 92 ASN A CA 1
ATOM 739 C C . ASN A 1 92 ? 2.140 5.159 30.899 1.00 41.16 92 ASN A C 1
ATOM 741 O O . ASN A 1 92 ? 2.698 5.997 31.606 1.00 41.16 92 ASN A O 1
ATOM 745 N N . MET A 1 93 ? 1.660 4.024 31.414 1.00 35.94 93 MET A N 1
ATOM 746 C CA . MET A 1 93 ? 1.907 3.581 32.789 1.00 35.94 93 MET A CA 1
ATOM 747 C C . MET A 1 93 ? 2.590 2.209 32.804 1.00 35.94 93 MET A C 1
ATOM 749 O O . MET A 1 93 ? 2.165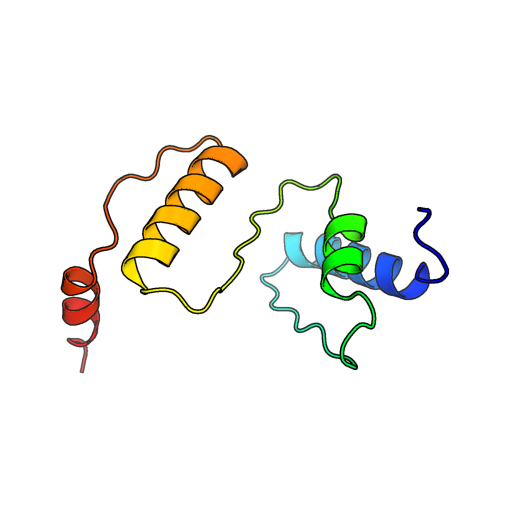 1.290 33.490 1.00 35.94 93 MET A O 1
ATOM 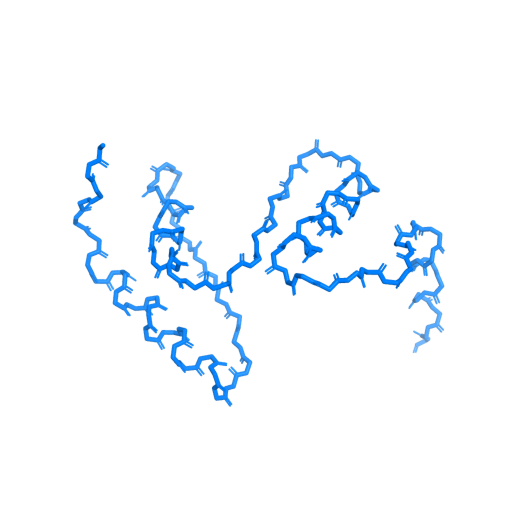753 N N . PHE A 1 94 ? 3.673 2.070 32.044 1.00 35.91 94 PHE A N 1
ATOM 754 C CA . PHE A 1 94 ? 4.748 1.159 32.417 1.00 35.91 94 PHE A CA 1
ATOM 755 C C . PHE A 1 94 ? 6.049 1.956 32.380 1.00 35.91 94 PHE A C 1
ATOM 757 O O . PHE A 1 94 ? 6.464 2.453 31.335 1.00 35.91 94 PHE A O 1
ATOM 764 N N . SER A 1 95 ? 6.561 2.146 33.595 1.00 39.34 95 SER A N 1
ATOM 765 C CA . SER A 1 95 ? 7.857 2.699 33.990 1.00 39.34 95 SER A CA 1
A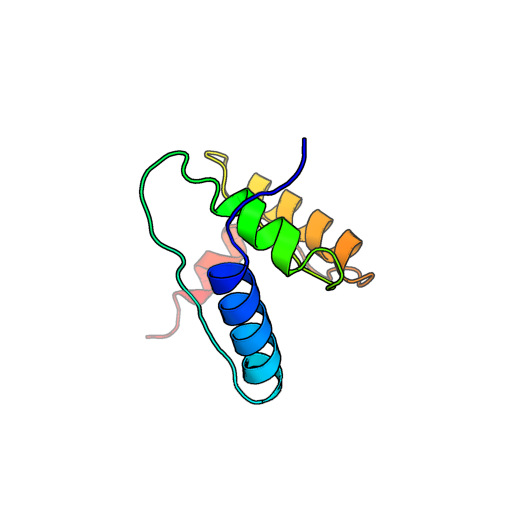TOM 766 C C . SER A 1 95 ? 9.029 2.193 33.162 1.00 39.34 95 SER A C 1
ATOM 768 O O . SER A 1 95 ? 9.049 0.961 32.928 1.00 39.34 95 SER A O 1
#

Foldseek 3Di:
DDDDDCVVVLVVLLVVVVVCVVDPDDDDDDDDPPPCVVVSNCVSCVVPLDQDQDDDPDDPQVSQVVSQVSCCVSVVDHDDDGDDPVVVVVVVPDD

Nearest PDB structures (foldseek):
  1bhd-assembly2_B  TM=3.772E-01  e=2.565E+00  Homo sapiens

Secondary structure (DSSP, 8-state):
----S-HHHHHHHHHHHHHHTTS---------TTS-HHHHHHHHTTTS--------SS-HHHHHHHHHHHHHHHH-----S---HHHHGGGG---